Protein AF-A0A662XEN7-F1 (afdb_monomer)

pLDDT: mean 82.52, std 9.08, range [55.22, 95.56]

Foldseek 3Di:
DPPVLVVLCVVCVVCSCVVVVVVVVVVVVCCVPPPDDPPPDDPVVVVVVVVVVVVD

Sequence (56 aa):
VGVGYPYLADELDDYSYVPFVAFLILFYFLSLKLVPETSGKTSEEIQLEYAERRRQ

Mean predicted aligned error: 8.03 Å

Radius of gyration: 18.33 Å; Cα contacts (8 Å, |Δi|>4): 9; chains: 1; bounding box: 41×21×42 Å

Structure (mmCIF, N/CA/C/O backbone):
data_AF-A0A662XEN7-F1
#
_entry.id   AF-A0A662XEN7-F1
#
loop_
_atom_site.group_PDB
_atom_site.id
_atom_site.type_symbol
_atom_site.label_atom_id
_atom_site.label_alt_id
_atom_site.label_comp_id
_atom_site.label_asym_id
_atom_site.label_entity_id
_atom_site.label_seq_id
_atom_site.pdbx_PDB_ins_code
_atom_site.Cartn_x
_atom_site.Cartn_y
_atom_site.Cartn_z
_atom_site.occupancy
_atom_site.B_iso_or_equiv
_atom_site.auth_seq_id
_atom_site.auth_comp_id
_atom_site.auth_asym_id
_atom_site.auth_at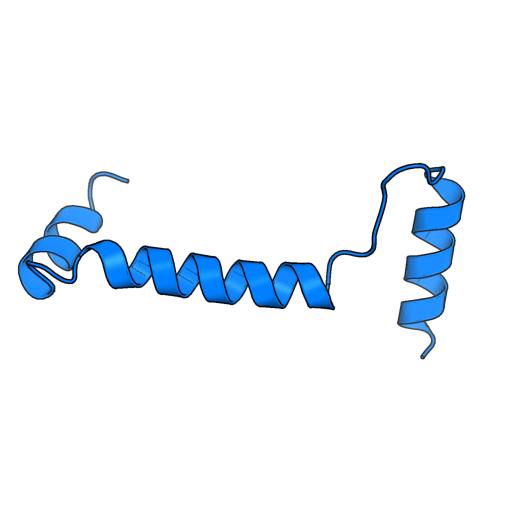om_id
_atom_site.pdbx_PDB_model_num
ATOM 1 N N . VAL A 1 1 ? 16.767 -4.952 -5.454 1.00 55.22 1 VAL A N 1
ATOM 2 C CA . VAL A 1 1 ? 16.386 -3.825 -6.342 1.00 55.22 1 VAL A CA 1
ATOM 3 C C . VAL A 1 1 ? 17.403 -3.575 -7.471 1.00 55.22 1 VAL A C 1
ATOM 5 O O . VAL A 1 1 ? 17.036 -2.954 -8.449 1.00 55.22 1 VAL A O 1
ATOM 8 N N . GLY A 1 2 ? 18.636 -4.113 -7.423 1.00 62.12 2 GLY A N 1
ATOM 9 C CA . GLY A 1 2 ? 19.681 -3.803 -8.422 1.00 62.12 2 GLY A CA 1
ATOM 10 C C . GLY A 1 2 ? 19.932 -4.804 -9.563 1.00 62.12 2 GLY A C 1
ATOM 11 O O . GLY A 1 2 ? 20.682 -4.463 -10.463 1.00 62.12 2 GLY A O 1
ATOM 12 N N . VAL A 1 3 ? 19.350 -6.013 -9.560 1.00 68.94 3 VAL A N 1
ATOM 13 C CA . VAL A 1 3 ? 19.666 -7.032 -10.594 1.00 68.94 3 VAL A CA 1
ATOM 14 C C . VAL A 1 3 ? 18.641 -7.057 -11.732 1.00 68.94 3 VAL A C 1
ATOM 16 O O . VAL A 1 3 ? 19.027 -7.129 -12.886 1.00 68.94 3 VAL A O 1
ATOM 19 N N . GLY A 1 4 ? 17.340 -6.965 -11.436 1.00 66.31 4 GLY A N 1
ATOM 20 C CA . GLY A 1 4 ? 16.287 -7.015 -12.465 1.00 66.31 4 GLY A CA 1
ATOM 21 C C . GLY A 1 4 ? 15.899 -5.655 -13.054 1.00 66.31 4 GLY A C 1
ATOM 22 O O . GLY A 1 4 ? 15.446 -5.583 -14.189 1.00 66.31 4 GLY A O 1
ATOM 23 N N . TYR A 1 5 ? 16.087 -4.575 -12.292 1.00 70.25 5 TYR A N 1
ATOM 24 C CA . TYR A 1 5 ? 15.689 -3.229 -12.708 1.00 70.25 5 TYR A CA 1
ATOM 25 C C . TYR A 1 5 ? 16.449 -2.704 -13.939 1.00 70.25 5 TYR A C 1
ATOM 27 O O . TYR A 1 5 ? 15.786 -2.140 -14.801 1.00 70.25 5 TYR A O 1
ATOM 35 N N . PRO A 1 6 ? 17.772 -2.931 -14.096 1.00 76.12 6 PRO A N 1
ATOM 36 C CA . PRO A 1 6 ? 18.495 -2.476 -15.283 1.00 76.12 6 PRO A CA 1
ATOM 37 C C . PRO A 1 6 ? 17.930 -3.034 -16.595 1.00 76.12 6 PRO A C 1
ATOM 39 O O . PRO A 1 6 ?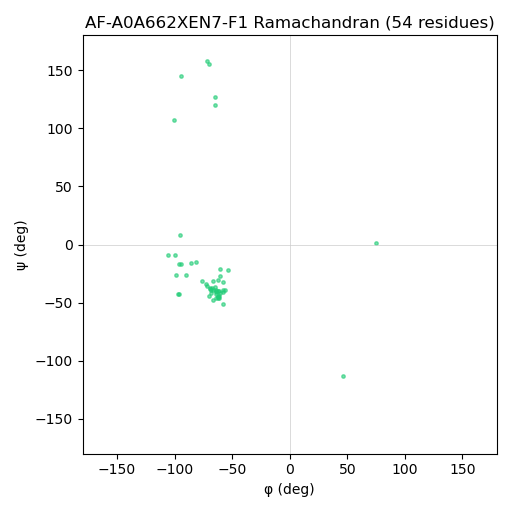 17.802 -2.286 -17.550 1.00 76.12 6 PRO A O 1
ATOM 42 N N . TYR A 1 7 ? 17.513 -4.305 -16.628 1.00 73.50 7 TYR A N 1
ATOM 43 C CA . TYR A 1 7 ? 16.926 -4.924 -17.827 1.00 73.5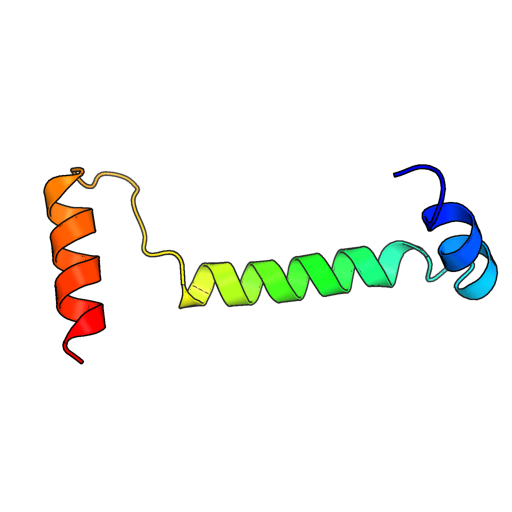0 7 TYR A CA 1
ATOM 44 C C . TYR A 1 7 ? 15.548 -4.352 -18.179 1.00 73.50 7 TYR A C 1
ATOM 46 O O . TYR A 1 7 ? 15.230 -4.161 -19.344 1.00 73.50 7 TYR A O 1
ATOM 54 N N . LEU A 1 8 ? 14.723 -4.075 -17.165 1.00 70.50 8 LEU A N 1
ATOM 55 C CA . LEU A 1 8 ? 13.407 -3.463 -17.364 1.00 70.50 8 LEU A CA 1
ATOM 56 C C . LEU A 1 8 ? 13.518 -1.982 -17.736 1.00 70.50 8 LEU A C 1
ATOM 58 O O . LEU A 1 8 ? 12.690 -1.484 -18.486 1.00 70.50 8 LEU A O 1
ATOM 62 N N . ALA A 1 9 ? 14.519 -1.282 -17.202 1.00 73.38 9 ALA A N 1
ATOM 63 C CA . ALA A 1 9 ? 14.767 0.117 -17.515 1.00 73.38 9 ALA A CA 1
ATOM 64 C C . ALA A 1 9 ? 15.326 0.301 -18.934 1.00 73.38 9 ALA A C 1
ATOM 66 O O . ALA A 1 9 ? 14.943 1.258 -19.587 1.00 73.38 9 ALA A O 1
ATOM 67 N N . ASP A 1 10 ? 16.162 -0.623 -19.414 1.00 75.44 10 ASP A N 1
ATOM 68 C CA . ASP A 1 10 ? 16.719 -0.598 -20.776 1.00 75.44 10 ASP A CA 1
ATOM 69 C C . ASP A 1 10 ? 15.637 -0.812 -21.852 1.00 75.44 10 ASP A C 1
ATOM 71 O O . ASP A 1 10 ? 15.617 -0.119 -22.861 1.00 75.44 10 ASP A O 1
ATOM 75 N N . GLU A 1 11 ? 14.675 -1.709 -21.609 1.00 81.06 11 GLU A N 1
ATOM 76 C CA . GLU A 1 11 ? 13.573 -1.966 -22.552 1.00 81.06 11 GLU A CA 1
ATOM 77 C C . GLU A 1 11 ? 12.498 -0.864 -22.533 1.00 81.06 11 GLU A C 1
ATOM 79 O O . GLU A 1 11 ? 11.830 -0.610 -23.534 1.00 81.06 11 GLU A O 1
ATOM 84 N N . LEU A 1 12 ? 12.287 -0.225 -21.377 1.00 75.06 12 LEU A N 1
ATOM 85 C CA . LEU A 1 12 ? 11.221 0.765 -21.188 1.00 75.06 12 LEU A CA 1
ATOM 86 C C . LEU A 1 12 ? 11.692 2.213 -21.358 1.00 75.06 12 LEU A C 1
ATOM 88 O O . LEU A 1 12 ? 10.838 3.084 -21.517 1.00 75.06 12 LEU A O 1
ATOM 92 N N . ASP A 1 13 ? 13.000 2.467 -21.307 1.00 77.69 13 ASP A N 1
ATOM 93 C CA . ASP A 1 13 ? 13.643 3.780 -21.431 1.00 77.69 13 ASP A CA 1
ATOM 94 C C . ASP A 1 13 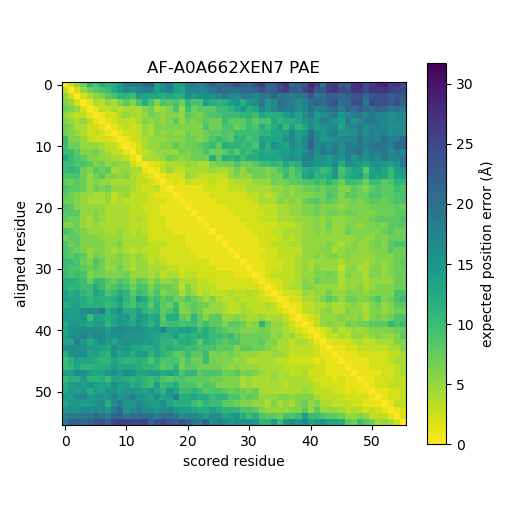? 12.928 4.851 -20.567 1.00 77.69 13 ASP A C 1
ATOM 96 O O . ASP A 1 13 ? 12.853 4.725 -19.332 1.00 77.69 13 ASP A O 1
ATOM 100 N N . ASP A 1 14 ? 12.288 5.843 -21.195 1.00 80.94 14 ASP A N 1
ATOM 101 C CA . ASP A 1 14 ? 11.498 6.898 -20.537 1.00 80.94 14 ASP A CA 1
ATOM 102 C C . ASP A 1 14 ? 10.288 6.382 -19.720 1.00 80.94 14 ASP A C 1
ATOM 104 O O . ASP A 1 14 ? 9.796 7.060 -18.813 1.00 80.94 14 ASP A O 1
ATOM 108 N N . TYR A 1 15 ? 9.802 5.167 -19.992 1.00 79.50 15 TYR A N 1
ATOM 109 C CA . TYR A 1 15 ? 8.680 4.526 -19.292 1.00 79.50 15 TYR A CA 1
ATOM 110 C C . TYR A 1 15 ? 9.118 3.586 -18.161 1.00 79.50 15 TYR A C 1
ATOM 112 O O . TYR A 1 15 ? 8.277 2.906 -17.565 1.00 79.50 15 TYR A O 1
ATO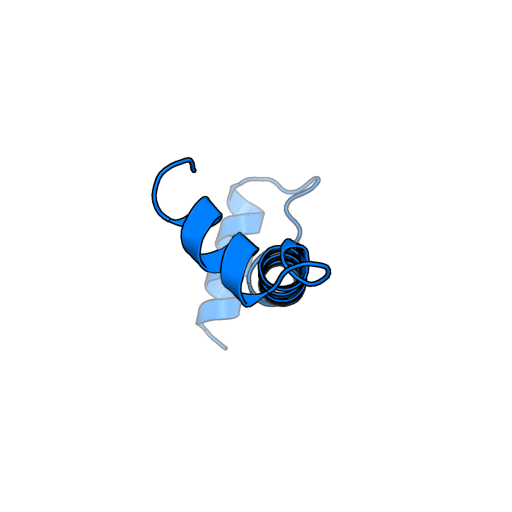M 120 N N . SER A 1 16 ? 10.403 3.56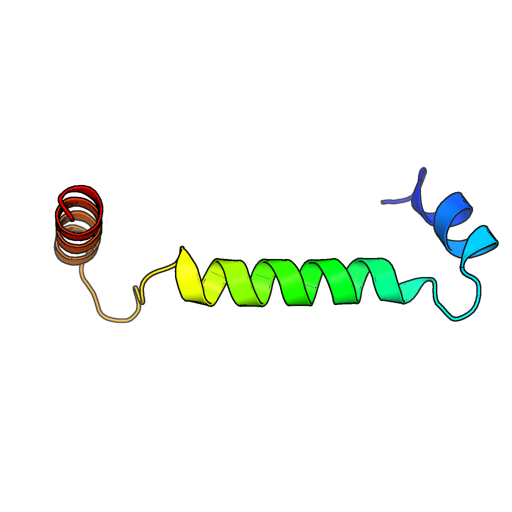4 -17.804 1.00 82.12 16 SER A N 1
ATOM 121 C CA . SER A 1 16 ? 10.957 2.736 -16.718 1.00 82.12 16 SER A CA 1
ATOM 122 C C . SER A 1 16 ? 10.253 2.910 -15.359 1.00 82.12 16 SER A C 1
ATOM 124 O O . SER A 1 16 ? 10.260 1.994 -14.532 1.00 82.12 16 SER A O 1
ATOM 126 N N . TYR A 1 17 ? 9.566 4.039 -15.140 1.00 83.94 17 TYR A N 1
ATOM 127 C CA . TYR A 1 17 ? 8.770 4.296 -13.935 1.00 83.94 17 TYR A CA 1
ATOM 128 C C . TYR A 1 17 ? 7.325 3.767 -13.982 1.00 83.94 17 TYR A C 1
ATOM 130 O O . TYR A 1 17 ? 6.687 3.631 -12.933 1.00 83.94 17 TYR A O 1
ATOM 138 N N . VAL A 1 18 ? 6.795 3.423 -15.162 1.00 88.62 18 VAL A N 1
ATOM 139 C CA . VAL A 1 18 ? 5.415 2.929 -15.337 1.00 88.62 18 VAL A CA 1
ATOM 140 C C . VAL A 1 18 ? 5.115 1.666 -14.526 1.00 88.62 18 VAL A C 1
ATOM 142 O O . VAL A 1 18 ? 4.044 1.625 -13.918 1.00 88.62 18 VAL A O 1
ATOM 145 N N . PRO A 1 19 ? 6.009 0.661 -14.424 1.00 87.06 19 PRO A N 1
ATOM 146 C CA . PRO A 1 19 ? 5.761 -0.503 -13.579 1.00 87.06 19 PRO A CA 1
ATOM 147 C C . PRO A 1 19 ? 5.488 -0.126 -12.118 1.00 87.06 19 PRO A C 1
ATOM 149 O O . PRO A 1 19 ? 4.587 -0.686 -11.496 1.00 87.06 19 PRO A O 1
ATOM 152 N N . PHE A 1 20 ? 6.194 0.871 -11.572 1.00 89.38 20 PHE A N 1
ATOM 153 C CA . PHE A 1 20 ? 5.942 1.350 -10.210 1.00 89.38 20 PHE A CA 1
ATOM 154 C C . PHE A 1 20 ? 4.593 2.050 -10.090 1.00 89.38 20 PHE A C 1
ATOM 156 O O . PHE A 1 20 ? 3.870 1.803 -9.129 1.00 89.38 20 PHE A O 1
ATOM 163 N N . VAL A 1 21 ? 4.224 2.881 -11.067 1.00 93.44 21 VAL A N 1
ATOM 164 C CA . VAL A 1 21 ? 2.906 3.532 -11.095 1.00 93.44 21 VAL A CA 1
ATOM 165 C C . VAL A 1 21 ? 1.790 2.488 -11.193 1.00 93.44 21 VAL A C 1
ATOM 167 O O . VAL A 1 21 ? 0.794 2.593 -10.480 1.00 93.44 21 VAL A O 1
ATOM 170 N N . ALA A 1 22 ? 1.973 1.434 -11.990 1.00 92.12 22 ALA A N 1
ATOM 171 C CA . ALA A 1 22 ? 1.035 0.319 -12.072 1.00 92.12 22 ALA A CA 1
ATOM 172 C C . ALA A 1 22 ? 0.883 -0.403 -10.720 1.00 92.12 22 ALA A C 1
ATOM 174 O O . ALA A 1 22 ? -0.242 -0.660 -10.287 1.00 92.12 22 ALA A O 1
ATOM 175 N N . PHE A 1 23 ? 1.987 -0.664 -10.010 1.00 94.25 23 PHE A N 1
ATOM 176 C CA . PHE A 1 23 ? 1.932 -1.223 -8.656 1.00 94.25 23 PHE A CA 1
ATOM 177 C C . PHE A 1 23 ? 1.262 -0.280 -7.655 1.00 94.25 23 PHE A C 1
ATOM 179 O O . PHE A 1 23 ? 0.485 -0.743 -6.823 1.00 94.25 23 PHE A O 1
ATOM 186 N N . LEU A 1 24 ? 1.508 1.029 -7.738 1.00 95.38 24 LEU A N 1
ATOM 187 C CA . LEU A 1 24 ? 0.849 2.016 -6.882 1.00 95.38 24 LEU A CA 1
ATOM 188 C C . LEU A 1 24 ? -0.660 2.031 -7.108 1.00 95.38 24 LEU A C 1
ATOM 190 O O . LEU A 1 24 ? -1.412 2.013 -6.141 1.00 95.38 24 LEU A O 1
ATOM 194 N N . ILE A 1 25 ? -1.105 2.012 -8.364 1.00 95.56 25 ILE A N 1
ATOM 195 C CA . ILE A 1 25 ? -2.527 1.941 -8.711 1.00 95.56 25 ILE A CA 1
ATOM 196 C C . ILE A 1 25 ? -3.137 0.640 -8.172 1.00 95.56 25 ILE A C 1
ATOM 198 O O . ILE A 1 25 ? -4.191 0.670 -7.537 1.00 95.56 25 ILE A O 1
ATOM 202 N N . LEU A 1 26 ? -2.457 -0.494 -8.362 1.00 95.00 26 LEU A N 1
ATOM 203 C CA . LEU A 1 26 ? -2.895 -1.782 -7.826 1.00 95.00 26 LEU A CA 1
ATOM 204 C C . LEU A 1 26 ? -3.034 -1.735 -6.298 1.00 95.00 26 LEU A C 1
ATOM 206 O O . LEU A 1 26 ? -4.082 -2.098 -5.766 1.00 95.00 26 LEU A O 1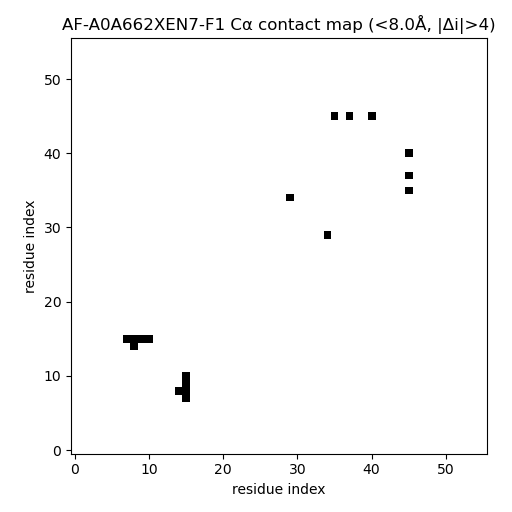
ATOM 210 N N . PHE A 1 27 ? -2.008 -1.265 -5.588 1.00 94.25 27 PHE A N 1
ATOM 211 C CA . PHE A 1 27 ? -2.035 -1.165 -4.130 1.00 94.25 27 PHE A CA 1
ATOM 212 C C . PHE A 1 27 ? -3.036 -0.135 -3.622 1.00 94.25 27 PHE A C 1
ATOM 214 O O . PHE A 1 27 ? -3.628 -0.354 -2.571 1.00 94.25 27 PHE A O 1
ATOM 221 N N . TYR A 1 28 ? -3.279 0.938 -4.368 1.00 92.88 28 TYR A N 1
ATOM 222 C CA . TYR A 1 28 ? -4.314 1.915 -4.059 1.00 92.88 28 TYR A CA 1
ATOM 223 C C . TYR A 1 28 ? -5.712 1.291 -4.126 1.00 92.88 28 TYR A C 1
ATOM 225 O O . TYR A 1 28 ? -6.510 1.435 -3.205 1.00 92.88 28 TYR A O 1
ATOM 233 N N . PHE A 1 29 ? -6.017 0.523 -5.173 1.00 93.88 29 PHE A N 1
ATOM 234 C CA . PHE A 1 29 ? -7.305 -0.170 -5.242 1.00 93.88 29 PHE A CA 1
ATOM 235 C C . PHE A 1 29 ? -7.424 -1.295 -4.209 1.00 93.88 29 PHE A C 1
ATOM 237 O O . PHE A 1 29 ? -8.494 -1.479 -3.624 1.00 93.88 29 PHE A O 1
ATOM 244 N N . LEU A 1 30 ? -6.336 -2.029 -3.956 1.00 91.06 30 LEU A N 1
ATOM 245 C CA . LEU A 1 30 ? -6.307 -3.053 -2.913 1.00 91.06 30 LEU A CA 1
ATOM 246 C C . LEU A 1 30 ? -6.504 -2.442 -1.525 1.00 91.06 30 LEU A C 1
ATOM 248 O O . LEU A 1 30 ? -7.254 -3.011 -0.738 1.00 91.06 30 LEU A O 1
ATOM 252 N N . SER A 1 31 ? -5.900 -1.292 -1.217 1.00 89.25 31 SER A N 1
ATOM 253 C CA . SER A 1 31 ? -6.079 -0.646 0.085 1.00 89.25 31 SER A CA 1
ATOM 254 C C . SER A 1 31 ? -7.529 -0.213 0.293 1.00 89.25 31 SER A C 1
ATOM 256 O O . SER A 1 31 ? -8.099 -0.522 1.333 1.00 89.25 31 SER A O 1
ATOM 258 N N . LEU A 1 32 ? -8.176 0.364 -0.724 1.00 86.94 32 LEU A N 1
ATOM 259 C CA . LEU A 1 32 ? -9.591 0.745 -0.655 1.00 86.94 32 LEU A CA 1
ATOM 260 C C . LEU A 1 32 ? -10.543 -0.444 -0.444 1.00 86.94 32 LEU A C 1
ATOM 262 O O . LEU A 1 32 ? -11.622 -0.276 0.124 1.00 86.94 32 LEU A O 1
ATOM 266 N N . LYS A 1 33 ? -10.193 -1.637 -0.940 1.00 84.94 33 LYS A N 1
ATOM 267 C CA . LYS A 1 33 ? -11.067 -2.821 -0.885 1.00 84.94 33 LYS A CA 1
ATOM 268 C C . LYS A 1 33 ? -10.770 -3.748 0.292 1.00 84.94 33 LYS A C 1
ATOM 270 O O . LYS A 1 33 ? -11.712 -4.254 0.897 1.00 84.94 33 LYS A O 1
ATOM 275 N N . LEU A 1 34 ? -9.496 -3.999 0.590 1.00 83.19 34 LEU A N 1
ATOM 276 C CA . LEU A 1 34 ? -9.072 -4.993 1.577 1.00 83.19 34 LEU A CA 1
ATOM 277 C C . LEU A 1 34 ? -8.736 -4.395 2.941 1.00 83.19 34 LEU A C 1
ATOM 279 O O . LEU A 1 34 ? -8.832 -5.123 3.927 1.00 83.19 34 LEU A O 1
ATOM 283 N N . VAL A 1 35 ? -8.338 -3.121 3.020 1.00 83.00 35 VAL A N 1
ATOM 284 C CA . VAL A 1 35 ? -7.908 -2.509 4.283 1.00 83.00 35 VAL A CA 1
ATOM 285 C C . VAL A 1 35 ? -9.058 -1.672 4.857 1.00 83.00 35 VAL A C 1
ATOM 287 O O . VAL A 1 35 ? -9.381 -0.619 4.309 1.00 83.00 35 VAL A O 1
ATOM 290 N N . PRO A 1 36 ? -9.723 -2.127 5.935 1.00 78.94 36 PRO A N 1
ATOM 291 C CA . PRO A 1 36 ? -10.691 -1.315 6.654 1.00 78.94 36 PRO A CA 1
ATOM 292 C C . PRO A 1 36 ? -9.982 -0.191 7.414 1.00 78.94 36 PRO A C 1
ATOM 294 O O . PRO A 1 36 ? -8.815 -0.305 7.784 1.00 78.94 36 PRO A O 1
ATOM 297 N N . GLU A 1 37 ? -10.711 0.888 7.684 1.00 82.62 37 GLU A N 1
ATOM 298 C CA . GLU A 1 37 ? -10.210 1.999 8.490 1.00 82.62 37 GLU A CA 1
ATOM 299 C C . GLU A 1 37 ? -9.956 1.534 9.931 1.00 82.62 37 GLU A C 1
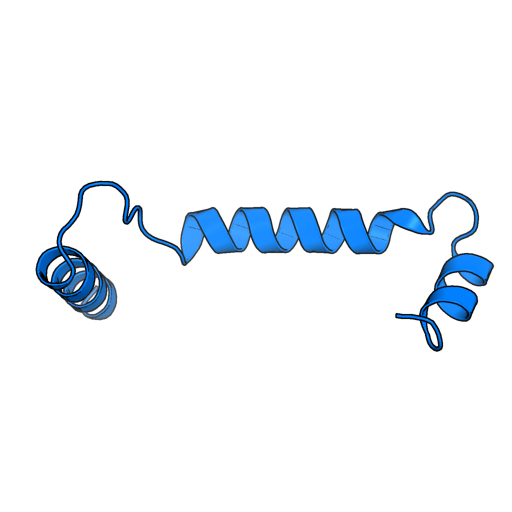ATOM 301 O O . GLU A 1 37 ? -10.884 1.079 10.610 1.00 82.62 37 GLU A O 1
ATOM 306 N N . THR A 1 38 ? -8.708 1.648 10.388 1.00 87.69 38 THR A N 1
ATOM 307 C CA . THR A 1 38 ? -8.273 1.248 11.736 1.00 87.69 38 THR A CA 1
ATOM 308 C C . THR A 1 38 ? -8.015 2.439 12.655 1.00 87.69 38 THR A C 1
ATOM 310 O O . THR A 1 38 ? -7.773 2.243 13.846 1.00 87.69 38 THR A O 1
ATOM 313 N N . SER A 1 39 ? -8.024 3.671 12.135 1.00 84.75 39 SER A N 1
ATOM 314 C CA . SER A 1 39 ? -7.762 4.863 12.938 1.00 84.75 39 SER A CA 1
ATOM 315 C C . SER A 1 39 ? -8.856 5.065 13.988 1.00 84.75 39 SER A C 1
ATOM 317 O O . SER A 1 39 ? -10.046 5.073 13.679 1.00 84.75 39 SER A O 1
ATOM 319 N N . GLY A 1 40 ? -8.446 5.205 15.251 1.00 83.00 40 GLY A N 1
ATOM 320 C CA . GLY A 1 40 ? -9.350 5.445 16.379 1.00 83.00 40 GLY A CA 1
ATOM 321 C C . GLY A 1 40 ? -10.167 4.235 16.846 1.00 83.00 40 GLY A C 1
ATOM 322 O O . GLY A 1 40 ? -10.940 4.388 17.787 1.00 83.00 40 GLY A O 1
ATOM 323 N N . LYS A 1 41 ? -9.990 3.052 16.240 1.00 85.25 41 LYS A N 1
ATOM 324 C CA . LYS A 1 41 ? -10.648 1.812 16.674 1.00 85.25 41 LYS A CA 1
ATOM 325 C C . LYS A 1 41 ? -9.756 1.010 17.610 1.00 85.25 41 LYS A C 1
ATOM 327 O O . LYS A 1 41 ? -8.537 0.943 17.441 1.00 85.25 41 LYS A O 1
ATOM 332 N N . THR A 1 42 ? -10.376 0.357 18.579 1.00 88.00 42 THR A N 1
ATOM 333 C CA . THR A 1 42 ? -9.718 -0.660 19.396 1.00 88.00 42 THR A CA 1
ATOM 334 C C . THR A 1 42 ? -9.475 -1.927 18.575 1.00 88.00 42 THR A C 1
ATOM 336 O O . THR A 1 42 ? -10.151 -2.202 17.580 1.00 88.00 42 THR A O 1
ATOM 339 N N . SER A 1 43 ? -8.513 -2.744 19.005 1.00 85.12 43 SER A N 1
ATOM 340 C CA . SER A 1 43 ? -8.211 -4.015 18.338 1.00 85.12 43 SER A CA 1
ATOM 341 C C . SER A 1 43 ? -9.423 -4.951 18.268 1.00 85.12 43 SER A C 1
ATOM 343 O O . SER A 1 43 ? -9.545 -5.704 17.309 1.00 85.12 43 SER A O 1
ATOM 345 N N . GLU A 1 44 ? -10.321 -4.911 19.256 1.00 87.31 44 GLU A N 1
ATOM 346 C CA . GLU A 1 44 ? -11.519 -5.759 19.306 1.00 87.31 44 GLU A CA 1
ATOM 347 C C . GLU A 1 44 ? -12.551 -5.357 18.242 1.00 87.31 44 GLU A C 1
ATOM 349 O O . GLU A 1 44 ? -13.046 -6.213 17.510 1.00 87.31 44 GLU A O 1
ATOM 354 N N . GLU A 1 45 ? -12.796 -4.055 18.073 1.00 84.44 45 GLU A N 1
ATOM 355 C CA . GLU A 1 45 ? -13.702 -3.521 17.045 1.00 84.44 45 GLU A CA 1
ATOM 356 C C . GLU A 1 45 ? -13.228 -3.865 15.627 1.00 84.44 45 GLU A C 1
ATOM 358 O O . GLU A 1 45 ? -14.029 -4.249 14.775 1.00 84.44 45 GLU A O 1
ATOM 363 N N . ILE A 1 46 ? -11.915 -3.799 15.380 1.00 86.69 46 ILE A N 1
ATOM 364 C CA . ILE A 1 46 ? -11.322 -4.182 14.090 1.00 86.69 46 ILE A CA 1
ATOM 365 C C . ILE A 1 46 ? -11.569 -5.672 13.803 1.00 86.69 46 ILE A C 1
ATOM 367 O O . ILE A 1 46 ? -11.951 -6.039 12.691 1.00 86.69 46 ILE A O 1
ATOM 371 N N . GLN A 1 47 ? -11.375 -6.548 14.795 1.00 86.44 47 GLN A N 1
ATOM 372 C CA . GLN A 1 47 ? -11.577 -7.994 14.632 1.00 86.44 47 GLN A CA 1
ATOM 373 C C . GLN A 1 47 ? -13.051 -8.354 14.406 1.00 86.44 47 GLN A C 1
ATOM 375 O O . GLN A 1 47 ? -13.346 -9.241 13.598 1.00 86.44 47 GLN A O 1
ATOM 380 N N . LEU A 1 48 ? -13.973 -7.655 15.076 1.00 87.38 48 LEU A N 1
ATOM 381 C CA . LEU A 1 48 ? -15.412 -7.802 14.855 1.00 87.38 48 LEU A CA 1
ATOM 382 C C . LEU A 1 48 ? -15.796 -7.417 13.422 1.00 87.38 48 LEU A C 1
ATOM 384 O O . LEU A 1 48 ? -16.468 -8.197 12.750 1.00 87.38 48 LEU A O 1
ATOM 388 N N . GLU A 1 49 ? -15.295 -6.288 12.914 1.00 84.31 49 GLU A N 1
ATOM 389 C CA . GLU A 1 49 ? -15.553 -5.848 11.538 1.00 84.31 49 GLU A CA 1
ATOM 390 C C . GLU A 1 49 ? -15.046 -6.865 10.500 1.00 84.31 49 GLU A C 1
ATOM 392 O O . GLU A 1 49 ? -15.751 -7.191 9.541 1.00 84.31 49 GLU A O 1
ATOM 397 N N . TYR A 1 50 ? -13.855 -7.439 10.699 1.00 85.00 50 TYR A N 1
ATOM 398 C CA . TYR A 1 50 ? -13.362 -8.518 9.836 1.00 85.00 50 TYR A CA 1
ATOM 399 C C . TYR A 1 50 ? -14.215 -9.790 9.928 1.00 85.00 50 TYR A C 1
ATOM 401 O O . TYR A 1 50 ? -14.395 -10.478 8.921 1.00 85.00 50 TYR A O 1
ATOM 409 N N . ALA A 1 51 ? -14.733 -10.129 11.111 1.00 84.81 51 ALA A N 1
ATOM 410 C CA . ALA A 1 51 ? -15.605 -11.287 11.293 1.00 84.81 51 ALA A CA 1
ATOM 411 C C . ALA A 1 51 ? -16.973 -11.092 10.619 1.00 84.81 51 ALA A C 1
ATOM 413 O O . ALA A 1 51 ? -17.491 -12.039 10.027 1.00 84.81 51 ALA A O 1
ATOM 414 N N . GLU A 1 52 ? -17.534 -9.883 10.665 1.00 84.94 52 GLU A N 1
ATOM 415 C CA . GLU A 1 52 ? -18.776 -9.525 9.971 1.00 84.94 52 GLU A CA 1
ATOM 416 C C . GLU A 1 52 ? -18.606 -9.544 8.452 1.00 84.94 52 GLU A C 1
ATOM 418 O O . GLU A 1 52 ? -19.382 -10.205 7.761 1.00 84.94 52 GLU A O 1
ATOM 423 N N . ARG A 1 53 ? -17.541 -8.920 7.930 1.00 81.12 53 ARG A N 1
ATOM 424 C CA . ARG A 1 53 ? -17.220 -8.928 6.491 1.00 81.12 53 ARG A CA 1
ATOM 425 C C . ARG A 1 53 ? -16.985 -10.333 5.931 1.00 81.12 53 ARG A C 1
ATOM 427 O O . ARG A 1 53 ? -17.192 -10.544 4.746 1.00 81.12 53 ARG A O 1
ATOM 434 N N . ARG A 1 54 ? -16.549 -11.293 6.757 1.00 77.44 54 ARG A N 1
ATOM 435 C CA . ARG A 1 54 ? -16.342 -12.696 6.348 1.00 77.44 54 ARG A CA 1
ATOM 436 C C . ARG A 1 54 ? -17.631 -13.530 6.333 1.00 77.44 54 ARG A C 1
ATOM 438 O O . ARG A 1 54 ? -17.605 -14.657 5.846 1.00 77.44 54 ARG A O 1
ATOM 445 N N . ARG A 1 55 ? -18.709 -13.041 6.955 1.00 76.56 55 ARG A N 1
ATOM 446 C CA . ARG A 1 55 ? -20.014 -13.723 7.022 1.00 76.56 55 ARG A CA 1
ATOM 447 C C . ARG A 1 55 ? -20.985 -13.274 5.925 1.00 76.56 55 ARG A C 1
ATOM 449 O O . ARG A 1 55 ? -21.978 -13.967 5.723 1.00 76.56 55 ARG A O 1
ATOM 456 N N . GLN A 1 56 ? -20.723 -12.137 5.280 1.00 57.16 56 GLN A N 1
ATOM 457 C CA . GLN A 1 56 ? -21.418 -11.670 4.073 1.00 57.16 56 GLN A CA 1
ATOM 458 C C . GLN A 1 56 ? -20.807 -12.299 2.822 1.00 57.16 56 GLN A C 1
ATOM 460 O O . GLN A 1 56 ? -21.582 -12.537 1.872 1.00 57.16 56 GLN A O 1
#

Secondary structure (DSSP, 8-state):
--SSHHHHHHHHGGGTTHHHHHHHHHHHHHHHHH----TT--HHHHHHHHHHHTT-

Solvent-accessible surface area (backbone atoms only — not comparable to full-atom values): 3487 Å² total; per-residue (Å²): 12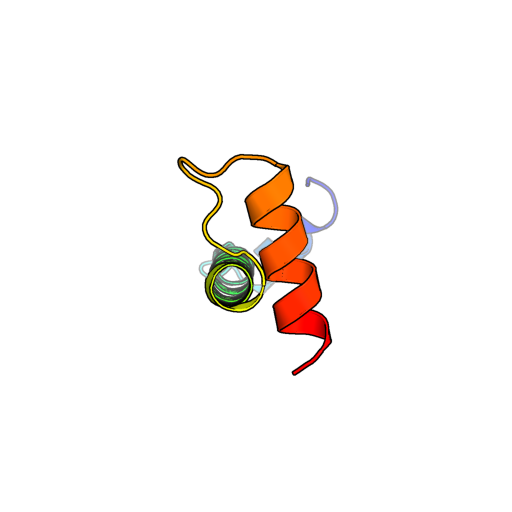8,79,79,66,46,62,64,52,31,68,77,39,53,96,49,46,59,48,65,59,52,52,49,50,53,50,51,52,55,45,41,73,72,73,52,75,90,60,84,96,53,54,74,66,58,54,52,49,51,55,56,52,66,72,74,110